Protein AF-A0A6H1ZV85-F1 (afdb_monomer_lite)

Foldseek 3Di:
DQLVQVQQVQQVHHDDPCQVVVQVDQVDDDPNHDHHLDPVSCVVGPVVSLVVVQKDWDWDDDDVLKIKIKIWHWDFDDDVPDTDTDIDIFMAMDSHSSVRNVVSSSVPRDD

Organism: NCBI:txid1070528

Radius of gyration: 15.73 Å; chains: 1; bounding box: 50×22×44 Å

Sequence (111 aa):
MRPEKEFWEWCGWTYHPNWKVCWQSPKKYNSEKPPPMTLDNLFKHAVPKLYESGYYYELIQWNEGQHKAIIKKVTHTDTHDNLGWEVTAFDAVDKDPAQALYKAILEVIPK

Secondary structure (DSSP, 8-state):
--HHHHHHHHTT----TTHHHHTT-GGG--TTSPPP--HHHHHHHTHHHHHHTTEEEEEEEEETTEEEEEEEEEEEEEETTEEEEEEEEEEEEESSHHHHHHHHHHHHS--

pLDDT: mean 81.03, std 13.34, range [51.44, 96.69]

Structure (mmCIF, N/CA/C/O backbone):
data_AF-A0A6H1ZV85-F1
#
_entry.id   AF-A0A6H1ZV85-F1
#
loop_
_atom_site.group_PDB
_atom_site.id
_atom_site.type_symbol
_atom_site.label_atom_id
_atom_site.label_alt_id
_atom_site.label_comp_id
_atom_site.label_asym_id
_atom_site.label_entity_id
_atom_site.label_seq_id
_atom_site.pdbx_PDB_ins_code
_atom_site.Cartn_x
_atom_site.Cartn_y
_atom_site.Cartn_z
_atom_site.occupancy
_atom_site.B_iso_or_equiv
_atom_site.auth_seq_id
_atom_site.auth_comp_id
_atom_site.auth_asym_id
_atom_site.auth_atom_id
_atom_site.pdbx_PDB_model_num
ATOM 1 N N . MET A 1 1 ? -0.342 15.262 -11.586 1.00 52.97 1 MET A N 1
ATOM 2 C CA . MET A 1 1 ? -1.470 14.427 -11.118 1.00 52.97 1 MET A CA 1
ATOM 3 C C . MET A 1 1 ? -1.451 14.413 -9.585 1.00 52.97 1 MET A C 1
ATOM 5 O O . MET A 1 1 ? -0.415 14.698 -9.003 1.00 52.97 1 MET A O 1
ATOM 9 N N . ARG A 1 2 ? -2.579 14.207 -8.884 1.00 64.44 2 ARG A N 1
ATOM 10 C CA . ARG A 1 2 ? -2.541 14.012 -7.416 1.00 64.44 2 ARG A CA 1
ATOM 11 C C . ARG A 1 2 ? -2.397 12.507 -7.166 1.00 64.44 2 ARG A C 1
ATOM 13 O O . ARG A 1 2 ? -3.321 11.812 -7.584 1.00 64.44 2 ARG A O 1
ATOM 20 N N . PRO A 1 3 ? -1.337 12.012 -6.499 1.00 73.44 3 PRO A N 1
ATOM 21 C CA . PRO A 1 3 ? -1.142 10.577 -6.247 1.00 73.44 3 PRO A CA 1
ATOM 22 C C . PRO A 1 3 ? -2.354 9.920 -5.585 1.00 73.44 3 PRO A C 1
ATOM 24 O O . PRO A 1 3 ? -2.685 8.770 -5.848 1.00 73.44 3 PRO A O 1
ATOM 27 N N . GLU A 1 4 ? -3.093 10.688 -4.778 1.00 74.88 4 GLU A N 1
ATOM 28 C CA . GLU A 1 4 ? -4.304 10.190 -4.138 1.00 74.88 4 GLU A CA 1
ATOM 29 C C . GLU A 1 4 ? -5.412 9.870 -5.148 1.00 74.88 4 GLU A C 1
ATOM 31 O O . GLU A 1 4 ? -6.144 8.916 -4.934 1.00 74.88 4 GLU A O 1
ATOM 36 N N . LYS A 1 5 ? -5.549 10.629 -6.247 1.00 78.38 5 LYS A N 1
ATOM 37 C CA . LYS A 1 5 ? -6.566 10.361 -7.280 1.00 78.38 5 LYS A CA 1
ATOM 38 C C . LYS A 1 5 ? -6.322 9.001 -7.933 1.00 78.38 5 LYS A C 1
ATOM 40 O O . LYS A 1 5 ? -7.245 8.202 -8.035 1.00 78.38 5 LYS A O 1
ATOM 45 N N . GLU A 1 6 ? -5.091 8.764 -8.358 1.00 80.69 6 GLU A N 1
ATOM 46 C CA . GLU A 1 6 ? -4.710 7.538 -9.055 1.00 80.69 6 GLU A CA 1
ATOM 47 C C . GLU A 1 6 ? -4.733 6.324 -8.115 1.00 80.69 6 GLU A C 1
ATOM 49 O O . GLU A 1 6 ? -5.164 5.248 -8.517 1.00 80.69 6 GLU A O 1
ATOM 54 N N . PHE A 1 7 ? -4.439 6.515 -6.823 1.00 84.44 7 PHE A N 1
ATOM 55 C CA . PHE A 1 7 ? -4.669 5.490 -5.800 1.00 84.44 7 PHE A CA 1
ATOM 56 C C . PHE A 1 7 ? -6.136 5.028 -5.744 1.00 84.44 7 PHE A C 1
ATOM 58 O O . PHE A 1 7 ? -6.407 3.828 -5.652 1.00 84.44 7 PHE A O 1
ATOM 65 N N . TRP A 1 8 ? -7.100 5.958 -5.807 1.00 79.56 8 TRP A N 1
ATOM 66 C CA . TRP A 1 8 ? -8.526 5.595 -5.829 1.00 79.56 8 TRP A CA 1
ATOM 67 C C . TRP A 1 8 ? -8.889 4.785 -7.057 1.00 79.56 8 TRP A C 1
ATOM 69 O O . TRP A 1 8 ? -9.593 3.781 -6.945 1.00 79.56 8 TRP A O 1
ATOM 79 N N . GLU A 1 9 ? -8.381 5.214 -8.205 1.00 83.25 9 GLU A N 1
ATOM 80 C CA . GLU A 1 9 ? -8.614 4.543 -9.476 1.00 83.25 9 GLU A CA 1
ATOM 81 C C . GLU A 1 9 ? -8.014 3.129 -9.453 1.00 83.25 9 GLU A C 1
ATOM 83 O O . GLU A 1 9 ? -8.690 2.182 -9.857 1.00 83.25 9 GLU A O 1
ATOM 88 N N . TRP A 1 10 ? -6.822 2.944 -8.867 1.00 81.31 10 TRP A N 1
ATOM 89 C CA . TRP A 1 10 ? -6.242 1.618 -8.613 1.00 81.31 10 TRP A CA 1
ATOM 90 C C . TRP A 1 10 ? -7.152 0.747 -7.748 1.00 81.31 10 TRP A C 1
ATOM 92 O O . TRP A 1 10 ? -7.348 -0.430 -8.042 1.00 81.31 10 TRP A O 1
ATOM 102 N N . CYS A 1 11 ? -7.769 1.332 -6.723 1.00 81.12 11 CYS A N 1
ATOM 103 C CA . CYS A 1 11 ? -8.693 0.619 -5.848 1.00 81.12 11 CYS A CA 1
ATOM 104 C C . CYS A 1 11 ? -10.059 0.316 -6.500 1.00 81.12 11 CYS A C 1
ATOM 106 O O . CYS A 1 11 ? -10.893 -0.335 -5.863 1.00 81.12 11 CYS A O 1
ATOM 108 N N . GLY A 1 12 ? -10.307 0.782 -7.732 1.00 78.38 12 GLY A N 1
ATOM 109 C CA . GLY A 1 12 ? -11.568 0.606 -8.458 1.00 78.38 12 GLY A CA 1
ATOM 110 C C . GLY A 1 12 ? -12.636 1.655 -8.136 1.00 78.38 12 GLY A C 1
ATOM 111 O O . GLY A 1 12 ? -13.820 1.399 -8.351 1.00 78.38 12 GLY A O 1
ATOM 112 N N . TRP A 1 13 ? -12.245 2.820 -7.611 1.00 80.12 13 TRP A N 1
ATOM 113 C CA . TRP A 1 13 ? -13.165 3.877 -7.189 1.00 80.12 13 TRP A CA 1
ATOM 114 C C . TRP A 1 13 ? -12.914 5.195 -7.925 1.00 80.12 13 TRP A C 1
ATOM 116 O O . TRP A 1 13 ? -11.780 5.639 -8.089 1.00 80.12 13 TRP A O 1
ATOM 126 N N . THR A 1 14 ? -13.991 5.883 -8.302 1.00 78.50 14 THR A N 1
ATOM 127 C CA . THR A 1 14 ? -13.908 7.226 -8.892 1.00 78.50 14 THR A CA 1
ATOM 128 C C . THR A 1 14 ? -13.580 8.254 -7.816 1.00 78.50 14 THR A C 1
ATOM 130 O O . THR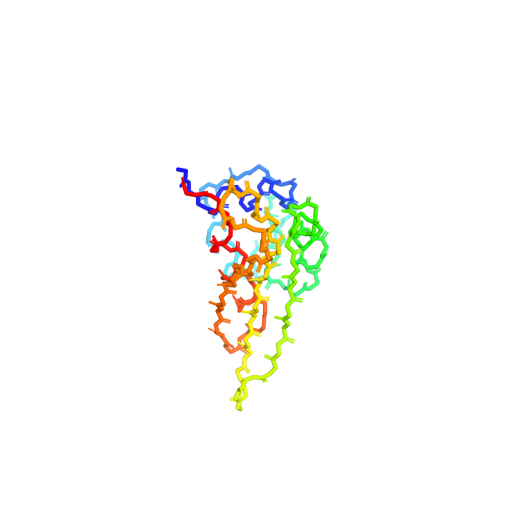 A 1 14 ? -14.427 8.550 -6.982 1.00 78.50 14 THR A O 1
ATOM 133 N N . TYR A 1 15 ? -12.380 8.837 -7.842 1.00 74.12 15 TYR A N 1
ATOM 134 C CA . TYR A 1 15 ? -11.965 9.841 -6.858 1.00 74.12 15 TYR A CA 1
ATOM 135 C C . TYR A 1 15 ? -12.988 10.970 -6.666 1.00 74.12 15 TYR A C 1
ATOM 137 O O . TYR A 1 15 ? -13.380 11.646 -7.619 1.00 74.12 15 TYR A O 1
ATOM 145 N N . HIS A 1 16 ? -13.312 11.256 -5.403 1.00 72.12 16 HIS A N 1
ATOM 146 C CA . HIS A 1 16 ? -14.061 12.443 -5.013 1.00 72.12 16 HIS A CA 1
ATOM 147 C C . HIS A 1 16 ? -13.238 13.316 -4.041 1.00 72.12 16 HIS A C 1
ATOM 149 O O . HIS A 1 16 ? -12.720 12.799 -3.048 1.00 72.12 16 HIS A O 1
ATOM 155 N N . PRO A 1 17 ? -13.152 14.650 -4.230 1.00 69.38 17 PRO A N 1
ATOM 156 C CA . PRO A 1 17 ? -12.334 15.536 -3.388 1.00 69.38 17 PRO A CA 1
ATOM 157 C C . PRO A 1 17 ? -12.622 15.446 -1.880 1.00 69.38 17 PRO A C 1
ATOM 159 O O . PRO A 1 17 ? -11.717 15.563 -1.057 1.00 69.38 17 PRO A O 1
ATOM 162 N N . ASN A 1 18 ? -13.879 15.177 -1.514 1.00 67.06 18 ASN A N 1
ATOM 163 C CA . ASN A 1 18 ? -14.319 15.063 -0.116 1.00 67.06 18 ASN A CA 1
ATOM 164 C C . ASN A 1 18 ? -13.940 13.727 0.556 1.00 67.06 18 ASN A C 1
ATOM 166 O O . ASN A 1 18 ? -14.117 13.570 1.767 1.00 67.06 18 ASN A O 1
ATOM 170 N N . TRP A 1 19 ? -13.417 12.749 -0.190 1.00 68.19 19 TRP A N 1
ATOM 171 C CA . TRP A 1 19 ? -13.073 11.431 0.353 1.00 68.19 19 TRP A CA 1
ATOM 172 C C . TRP A 1 19 ? -11.821 11.428 1.219 1.00 68.19 19 TRP A C 1
ATOM 174 O O . TRP A 1 19 ? -11.731 10.618 2.141 1.00 68.19 19 TRP A O 1
ATOM 184 N N . LYS A 1 20 ? -10.925 12.402 1.024 1.00 62.06 20 LYS A N 1
ATOM 185 C CA . LYS A 1 20 ? -9.741 12.605 1.872 1.00 62.06 20 LYS A CA 1
ATOM 186 C C . LYS A 1 20 ? -10.103 12.693 3.367 1.00 62.06 20 LYS A C 1
ATOM 188 O O . LYS A 1 20 ? -9.335 12.255 4.214 1.00 62.06 20 LYS A O 1
ATOM 193 N N . VAL A 1 21 ? -11.307 13.189 3.678 1.00 53.22 21 VAL A N 1
ATOM 194 C CA . VAL A 1 21 ? -11.840 13.340 5.044 1.00 53.22 21 VAL A CA 1
ATOM 195 C C . VAL A 1 21 ? -12.503 12.057 5.569 1.00 53.22 21 VAL A C 1
ATOM 197 O O . VAL A 1 21 ? -12.474 11.789 6.768 1.00 53.22 21 VAL A O 1
ATOM 200 N N . CYS A 1 22 ? -13.106 11.247 4.694 1.00 54.94 22 CYS A N 1
ATOM 201 C CA . CYS A 1 22 ? -13.784 10.005 5.091 1.00 54.94 22 CYS A CA 1
ATOM 202 C C . CYS A 1 22 ? -12.783 8.876 5.375 1.00 54.94 22 CYS A C 1
ATOM 204 O O . CYS A 1 22 ? -13.006 8.060 6.264 1.00 54.94 22 CYS A O 1
ATOM 206 N N . TRP A 1 23 ? -11.647 8.894 4.679 1.00 59.50 23 TRP A N 1
ATOM 207 C CA . TRP A 1 23 ? -10.579 7.900 4.781 1.00 59.50 23 TRP A CA 1
ATOM 208 C C . TRP A 1 23 ? -9.846 7.898 6.135 1.00 59.50 23 TRP A C 1
ATOM 210 O O . TRP A 1 23 ? -9.323 6.875 6.565 1.00 59.50 23 TRP A O 1
ATOM 220 N N . GLN A 1 24 ? -9.843 9.034 6.841 1.00 55.31 24 GLN A N 1
ATOM 221 C CA . GLN A 1 24 ? -9.221 9.192 8.163 1.00 55.31 24 GLN A CA 1
ATOM 222 C C . GLN A 1 24 ? -10.177 8.883 9.329 1.00 55.31 24 GLN A C 1
ATOM 224 O O . GLN A 1 24 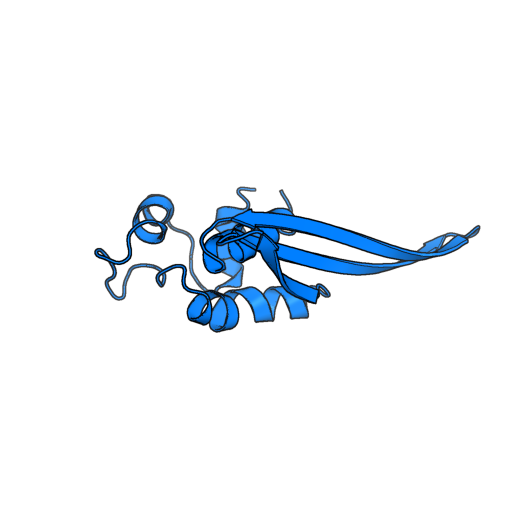? -9.770 8.936 10.489 1.00 55.31 24 GLN A O 1
ATOM 229 N N . SER A 1 25 ? -11.459 8.597 9.060 1.00 54.44 25 SER A N 1
ATOM 230 C CA . SER A 1 25 ? -12.463 8.401 10.109 1.00 54.44 25 SER A CA 1
ATOM 231 C C . SER A 1 25 ? -13.405 7.230 9.796 1.00 54.44 25 SER A C 1
ATOM 233 O O . SER A 1 25 ? -14.402 7.407 9.090 1.00 54.44 25 SER A O 1
ATOM 235 N N . PRO A 1 26 ? -13.167 6.045 10.395 1.00 53.34 26 PRO A N 1
ATOM 236 C CA . PRO A 1 26 ? -13.992 4.849 10.189 1.00 53.34 26 PRO A CA 1
ATOM 237 C C . PRO A 1 26 ? -15.475 5.045 10.541 1.00 53.34 26 PRO A C 1
ATOM 239 O O . PRO A 1 26 ? -16.345 4.357 10.017 1.00 53.34 26 PRO A O 1
ATOM 242 N N . LYS A 1 27 ? -15.790 6.016 11.409 1.00 56.38 27 LYS A N 1
ATOM 243 C CA . LYS A 1 27 ? -17.145 6.269 11.927 1.00 56.38 27 LYS A CA 1
ATOM 244 C C . LYS A 1 27 ? -18.116 6.889 10.910 1.00 56.38 27 LYS A C 1
ATOM 246 O O . LYS A 1 27 ? -19.265 7.128 11.262 1.00 56.38 27 LYS A O 1
ATOM 251 N N . LYS A 1 28 ? -17.681 7.197 9.681 1.00 52.84 28 LYS A N 1
ATOM 252 C CA . LYS A 1 28 ? -18.498 7.910 8.676 1.00 52.84 28 LYS A CA 1
ATOM 253 C C . LYS A 1 28 ? -18.763 7.120 7.389 1.00 52.84 28 LYS A C 1
ATOM 255 O O . LYS A 1 28 ? -19.195 7.739 6.415 1.00 52.84 28 LYS A O 1
ATOM 260 N N . TYR A 1 29 ? -18.519 5.810 7.362 1.00 51.44 29 TYR A N 1
ATOM 261 C CA . TYR A 1 29 ? -18.745 4.977 6.176 1.00 51.44 29 TYR A CA 1
ATOM 262 C C . TYR A 1 29 ? -20.247 4.810 5.856 1.00 51.44 29 TYR A C 1
ATOM 264 O O . TYR A 1 29 ? -21.034 4.426 6.717 1.00 51.44 29 TYR A O 1
ATOM 272 N N . ASN A 1 30 ? -20.629 5.099 4.611 1.00 58.81 30 ASN A N 1
ATOM 273 C CA . ASN A 1 30 ? -21.861 4.658 3.947 1.00 58.81 30 ASN A CA 1
ATOM 274 C C . ASN A 1 30 ? -21.459 4.101 2.565 1.00 58.81 30 ASN A C 1
ATOM 276 O O . ASN A 1 30 ? -20.347 4.361 2.115 1.00 58.81 30 ASN A O 1
ATOM 280 N N . SER A 1 31 ? -22.319 3.336 1.887 1.00 58.44 31 SER A N 1
ATOM 281 C CA . SER A 1 31 ? -21.995 2.648 0.617 1.00 58.44 31 SER A CA 1
ATOM 282 C C . SER A 1 31 ? -21.574 3.564 -0.546 1.00 58.44 31 SER A C 1
ATOM 284 O O . SER A 1 31 ? -21.109 3.075 -1.567 1.00 58.44 31 SER A O 1
ATOM 286 N N . GLU A 1 32 ? -21.730 4.881 -0.398 1.00 63.41 32 GLU A N 1
ATOM 287 C CA . GLU A 1 32 ? -21.320 5.918 -1.360 1.00 63.41 32 GLU A CA 1
ATOM 288 C C . GLU A 1 32 ? -19.912 6.481 -1.079 1.00 63.41 32 GLU A C 1
ATOM 290 O O . GLU A 1 32 ? -19.414 7.347 -1.804 1.00 63.41 32 GLU A O 1
ATOM 295 N N . LYS A 1 33 ? -19.272 6.027 0.002 1.00 66.50 33 LYS A N 1
ATOM 296 C CA . LYS A 1 33 ? -17.924 6.423 0.413 1.00 66.50 33 LYS A CA 1
ATOM 297 C C . LYS A 1 33 ? -16.950 5.274 0.197 1.00 66.50 33 LYS A C 1
ATOM 299 O O . LYS A 1 33 ? -17.342 4.111 0.255 1.00 66.50 33 LYS A O 1
ATOM 304 N N . PRO A 1 34 ? -15.668 5.591 -0.011 1.00 67.00 34 PRO A N 1
ATOM 305 C CA . PRO A 1 34 ? -14.666 4.571 -0.217 1.00 67.00 34 PRO A CA 1
ATOM 306 C C . PRO A 1 34 ? -14.413 3.842 1.121 1.00 67.00 34 PRO A C 1
ATOM 308 O O . PRO A 1 34 ? -14.680 4.402 2.197 1.00 67.00 34 PRO A O 1
ATOM 311 N N . PRO A 1 35 ? -13.972 2.574 1.072 1.00 71.88 35 PRO A N 1
ATOM 312 C CA . PRO A 1 35 ? -13.834 1.733 2.257 1.00 71.88 35 PRO A CA 1
ATOM 313 C C . PRO A 1 35 ? -12.831 2.324 3.263 1.00 71.88 35 PRO A C 1
ATOM 315 O O . PRO A 1 35 ? -11.951 3.085 2.880 1.00 71.88 35 PRO A O 1
ATOM 318 N N . PRO A 1 36 ? -12.926 2.006 4.564 1.00 76.75 36 PRO A N 1
ATOM 319 C CA . PRO A 1 36 ? -11.954 2.493 5.539 1.00 76.75 36 PRO A CA 1
ATOM 320 C C . PRO A 1 36 ? -10.541 1.979 5.224 1.00 76.75 36 PRO A C 1
ATOM 322 O O . PRO A 1 36 ? -10.380 0.877 4.697 1.00 76.75 36 PRO A O 1
ATOM 325 N N . MET A 1 37 ? -9.512 2.740 5.607 1.00 81.25 37 MET A N 1
ATOM 326 C CA . MET A 1 37 ? -8.112 2.347 5.415 1.00 81.25 37 MET A CA 1
ATOM 327 C C . MET A 1 37 ? -7.666 1.295 6.429 1.00 81.25 37 MET A C 1
ATOM 329 O O . MET A 1 37 ? -6.952 1.582 7.385 1.00 81.25 37 MET A O 1
ATOM 333 N N . THR A 1 38 ? -8.120 0.070 6.224 1.00 87.25 38 THR A N 1
ATOM 334 C CA . THR A 1 38 ? -7.654 -1.107 6.951 1.00 87.25 38 THR A CA 1
ATOM 335 C C . THR A 1 38 ? -6.688 -1.897 6.079 1.00 87.25 38 THR A C 1
ATOM 337 O O . THR A 1 38 ? -6.716 -1.787 4.850 1.00 87.25 38 THR A O 1
ATOM 340 N N . LEU A 1 39 ? -5.857 -2.733 6.705 1.00 90.25 39 LEU A N 1
ATOM 341 C CA . LEU A 1 39 ? -5.001 -3.666 5.972 1.00 90.25 39 LEU A CA 1
ATOM 342 C C . LEU A 1 39 ? -5.815 -4.556 5.028 1.00 90.25 39 LEU A C 1
ATOM 344 O O . LEU A 1 39 ? -5.456 -4.669 3.863 1.00 90.25 39 LEU A O 1
ATOM 348 N N . ASP A 1 40 ? -6.948 -5.095 5.484 1.00 90.62 40 ASP A N 1
ATOM 349 C CA . ASP A 1 40 ? -7.819 -5.942 4.658 1.00 90.62 40 ASP A CA 1
ATOM 350 C C . ASP A 1 40 ? -8.264 -5.239 3.373 1.00 90.62 40 ASP A C 1
ATOM 352 O O . ASP A 1 40 ? -8.218 -5.820 2.289 1.00 90.62 40 ASP A O 1
ATOM 356 N N . ASN A 1 41 ? -8.655 -3.965 3.466 1.00 87.06 41 ASN A N 1
ATOM 357 C CA . ASN A 1 41 ? -9.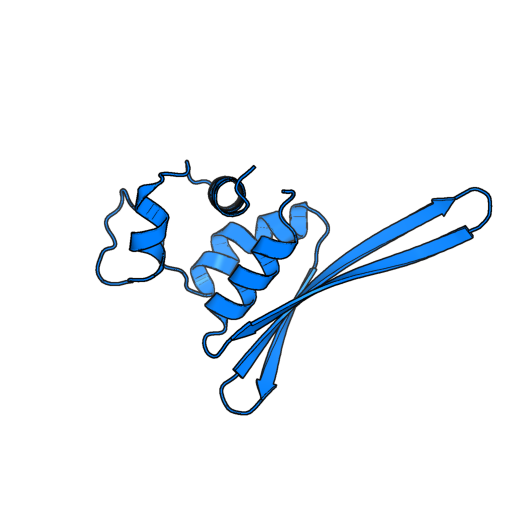080 -3.206 2.294 1.00 87.06 41 ASN A CA 1
ATOM 358 C C . ASN A 1 41 ? -7.898 -2.866 1.379 1.00 87.06 41 ASN A C 1
ATOM 360 O O . ASN A 1 41 ? -8.048 -2.920 0.159 1.00 87.06 41 ASN A O 1
ATOM 364 N N . LEU A 1 42 ? -6.715 -2.578 1.931 1.00 90.88 42 LEU A N 1
ATOM 365 C CA . LEU A 1 42 ? -5.503 -2.382 1.130 1.00 90.88 42 LEU A CA 1
ATOM 366 C C . LEU A 1 42 ? -5.100 -3.668 0.397 1.00 90.88 42 LEU A C 1
ATOM 368 O O . LEU A 1 42 ? -4.819 -3.615 -0.801 1.00 90.88 42 LEU A O 1
ATOM 372 N N . PHE A 1 43 ? -5.138 -4.819 1.070 1.00 92.25 43 PHE A N 1
ATOM 373 C CA . PHE A 1 43 ? -4.857 -6.122 0.464 1.00 92.25 43 PHE A CA 1
ATOM 374 C C . PHE A 1 43 ? -5.883 -6.510 -0.595 1.00 92.25 43 PHE A C 1
ATOM 376 O O . PHE A 1 43 ? -5.529 -7.121 -1.599 1.00 92.25 43 PHE A O 1
ATOM 383 N N . LYS A 1 44 ? -7.143 -6.124 -0.403 1.00 90.25 44 LYS A N 1
ATOM 384 C CA . LYS A 1 44 ? -8.213 -6.410 -1.356 1.00 90.25 44 LYS A CA 1
ATOM 385 C C . LYS A 1 44 ? -8.171 -5.519 -2.598 1.00 90.25 44 LYS A C 1
ATOM 387 O O . LYS A 1 44 ? -8.516 -5.992 -3.677 1.00 90.25 44 LYS A O 1
ATOM 392 N N . HIS A 1 45 ? -7.799 -4.247 -2.452 1.00 88.50 45 HIS A N 1
ATOM 393 C CA . HIS A 1 45 ? -8.008 -3.245 -3.503 1.00 88.50 45 HIS A CA 1
ATOM 394 C C . HIS A 1 45 ? -6.722 -2.635 -4.073 1.00 88.50 45 HIS A C 1
ATOM 396 O O . HIS A 1 45 ? -6.650 -2.422 -5.277 1.00 88.50 45 HIS A O 1
ATOM 402 N N . ALA A 1 46 ? -5.710 -2.359 -3.248 1.00 90.00 46 ALA A N 1
ATOM 403 C CA . ALA A 1 46 ? -4.514 -1.629 -3.682 1.00 90.00 46 ALA A CA 1
ATOM 404 C C . ALA A 1 46 ? -3.340 -2.560 -4.020 1.00 90.00 46 ALA A C 1
ATOM 406 O O . ALA A 1 46 ? -2.677 -2.396 -5.044 1.00 90.00 46 ALA A O 1
ATOM 407 N N . VAL A 1 47 ? -3.092 -3.566 -3.180 1.00 92.06 47 VAL A N 1
ATOM 408 C CA . VAL A 1 47 ? -1.967 -4.501 -3.342 1.00 92.06 47 VAL A CA 1
ATOM 409 C C . VAL A 1 47 ? -2.019 -5.310 -4.647 1.00 92.06 47 VAL A C 1
ATOM 411 O O . VAL A 1 47 ? -0.966 -5.463 -5.263 1.00 92.06 47 VAL A O 1
ATOM 414 N N . PRO A 1 48 ? -3.184 -5.767 -5.151 1.00 93.44 48 PRO A N 1
ATOM 415 C CA . PRO A 1 48 ? -3.241 -6.420 -6.457 1.00 93.44 48 PRO A CA 1
ATOM 416 C C . PRO A 1 48 ? -2.712 -5.524 -7.586 1.00 93.44 48 PRO A C 1
ATOM 418 O O . PRO A 1 48 ? -1.906 -5.978 -8.394 1.00 93.44 48 PRO A O 1
ATOM 421 N N . LYS A 1 49 ? -3.062 -4.228 -7.591 1.00 90.88 49 LYS A N 1
ATOM 422 C CA . LYS A 1 49 ? -2.544 -3.261 -8.577 1.00 90.88 49 LYS A CA 1
ATOM 423 C C . LYS A 1 49 ? -1.054 -2.998 -8.447 1.00 90.88 49 LYS A C 1
ATOM 425 O O . LYS A 1 49 ? -0.375 -2.812 -9.457 1.00 90.88 49 LYS A O 1
ATOM 430 N N . LEU A 1 50 ? -0.541 -3.024 -7.222 1.00 91.56 50 LEU A N 1
ATOM 431 C CA . LEU A 1 50 ? 0.886 -2.915 -6.956 1.00 91.56 50 LEU A CA 1
ATOM 432 C C . LEU A 1 50 ? 1.659 -4.079 -7.606 1.00 91.56 50 LEU A C 1
ATOM 434 O O . LEU A 1 50 ? 2.621 -3.836 -8.336 1.00 91.56 50 LEU A O 1
ATOM 438 N N . TYR A 1 51 ? 1.177 -5.315 -7.438 1.00 91.50 51 TYR A N 1
ATOM 439 C CA . TYR A 1 51 ? 1.751 -6.497 -8.093 1.00 91.50 51 TYR A CA 1
ATOM 440 C C . TYR A 1 51 ? 1.600 -6.477 -9.616 1.00 91.50 51 TYR A C 1
ATOM 442 O O . TYR A 1 51 ? 2.570 -6.747 -10.322 1.00 91.50 51 TYR A O 1
ATOM 450 N N . GLU A 1 52 ? 0.425 -6.110 -10.138 1.00 91.25 52 GLU A N 1
ATOM 451 C CA . GLU A 1 52 ? 0.206 -5.942 -11.586 1.00 91.25 52 GLU A CA 1
ATOM 452 C C . GLU A 1 52 ? 1.178 -4.922 -12.202 1.00 91.25 52 GLU A C 1
ATOM 454 O O . GLU A 1 52 ? 1.605 -5.076 -13.344 1.00 91.25 52 GLU A O 1
ATOM 459 N N . SER A 1 53 ? 1.578 -3.910 -11.428 1.00 88.56 53 SER A N 1
ATOM 460 C CA . SER A 1 53 ? 2.534 -2.873 -11.839 1.00 88.56 53 SER A CA 1
ATOM 461 C C . SER A 1 53 ? 4.009 -3.296 -11.684 1.00 88.56 53 SER A C 1
ATOM 463 O O . SER A 1 53 ? 4.920 -2.488 -11.913 1.00 88.56 53 SER A O 1
ATOM 465 N N . GLY A 1 54 ? 4.258 -4.555 -11.305 1.00 90.31 54 GLY A N 1
ATOM 466 C CA . GLY A 1 54 ? 5.587 -5.156 -11.167 1.00 90.31 54 GLY A CA 1
ATOM 467 C C . GLY A 1 54 ? 6.300 -4.835 -9.853 1.00 90.31 54 GLY A C 1
ATOM 468 O O . GLY A 1 54 ? 7.515 -5.016 -9.761 1.00 90.31 54 GLY A O 1
ATOM 469 N N . TYR A 1 55 ? 5.576 -4.333 -8.854 1.00 92.56 55 TYR A N 1
ATOM 470 C CA . TYR A 1 55 ? 6.125 -4.057 -7.533 1.00 92.56 55 TYR A CA 1
ATOM 471 C C . TYR A 1 55 ? 5.830 -5.205 -6.564 1.00 92.56 55 TYR A C 1
ATOM 473 O O . TYR A 1 55 ? 4.855 -5.939 -6.700 1.00 92.56 55 TYR A O 1
ATOM 481 N N . TYR A 1 56 ? 6.655 -5.311 -5.532 1.00 92.81 56 TYR A N 1
ATOM 482 C CA . TYR A 1 56 ? 6.500 -6.225 -4.406 1.00 92.81 56 TYR A CA 1
ATOM 483 C C . TYR A 1 56 ? 6.479 -5.411 -3.121 1.00 92.81 56 TYR A C 1
ATOM 485 O O . TYR A 1 56 ? 7.079 -4.340 -3.077 1.00 92.81 56 TYR A O 1
ATOM 493 N N . TYR A 1 57 ? 5.829 -5.907 -2.071 1.00 93.94 57 TYR A N 1
ATOM 494 C CA . TYR A 1 57 ? 5.830 -5.235 -0.776 1.00 93.94 57 TYR A CA 1
ATOM 495 C C . TYR A 1 57 ? 6.293 -6.157 0.353 1.00 93.94 57 TYR A C 1
ATOM 497 O O . TYR A 1 57 ? 6.105 -7.372 0.309 1.00 93.94 57 TYR A O 1
ATOM 505 N N . GLU A 1 58 ? 6.859 -5.545 1.386 1.00 95.12 58 GLU A N 1
ATOM 506 C CA . GLU A 1 58 ? 7.161 -6.140 2.682 1.00 95.12 58 GLU A CA 1
ATOM 507 C C . GLU A 1 58 ? 6.574 -5.235 3.766 1.00 95.12 58 GLU A C 1
ATOM 509 O O . GLU A 1 58 ? 6.738 -4.016 3.724 1.00 95.12 58 GLU A O 1
ATOM 514 N N . LEU A 1 59 ? 5.885 -5.825 4.741 1.00 95.19 59 LEU A N 1
ATOM 515 C CA . LEU A 1 59 ? 5.373 -5.121 5.911 1.00 95.19 59 LEU A CA 1
ATOM 516 C C . LEU A 1 59 ? 5.986 -5.764 7.152 1.00 95.19 59 LEU A C 1
ATOM 518 O O . LEU A 1 59 ? 5.705 -6.923 7.451 1.00 95.19 59 LEU A O 1
ATOM 522 N N . ILE A 1 60 ? 6.840 -5.020 7.849 1.00 94.19 60 ILE A N 1
ATOM 523 C CA . ILE A 1 60 ? 7.626 -5.522 8.979 1.00 94.19 60 ILE A CA 1
ATOM 524 C C . ILE A 1 60 ? 7.397 -4.672 10.224 1.00 94.19 60 ILE A C 1
ATOM 526 O O . ILE A 1 60 ? 7.188 -3.459 10.145 1.0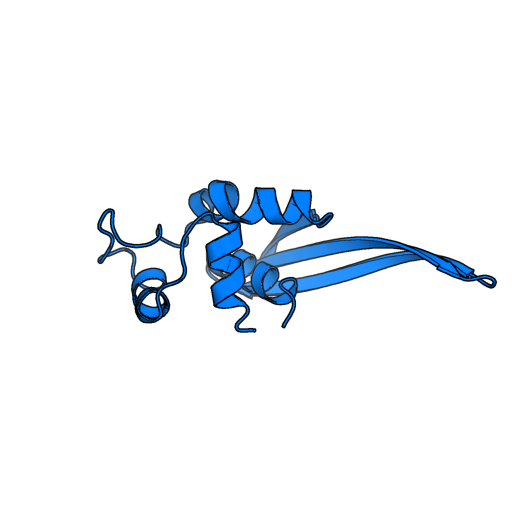0 94.19 60 ILE A O 1
ATOM 530 N N . GLN A 1 61 ? 7.469 -5.302 11.393 1.00 92.56 61 GLN A N 1
ATOM 531 C CA . GLN A 1 61 ? 7.610 -4.567 12.644 1.00 92.56 61 GLN A CA 1
ATOM 532 C C . GLN A 1 61 ? 9.028 -3.987 12.696 1.00 92.56 61 GLN A C 1
ATOM 534 O O . GLN A 1 61 ? 9.998 -4.719 12.515 1.00 92.56 61 GLN A O 1
ATOM 539 N N . TRP A 1 62 ? 9.147 -2.675 12.893 1.00 84.94 62 TRP A N 1
ATOM 540 C CA . TRP A 1 62 ? 10.442 -1.983 12.849 1.00 84.94 62 TRP A CA 1
ATOM 541 C C . TRP A 1 62 ? 10.950 -1.631 14.249 1.00 84.94 62 TRP A C 1
ATOM 543 O O . TRP A 1 62 ? 12.095 -1.917 14.569 1.00 84.94 62 TRP A O 1
ATOM 553 N N . ASN A 1 63 ? 10.079 -1.069 15.097 1.00 90.75 63 ASN A N 1
ATOM 554 C CA . ASN A 1 63 ? 10.349 -0.723 16.499 1.00 90.75 63 ASN A CA 1
ATOM 555 C C . ASN A 1 63 ? 9.150 -1.120 17.380 1.00 90.75 63 ASN A C 1
ATOM 557 O O . ASN A 1 63 ? 8.113 -1.555 16.870 1.00 90.75 63 ASN A O 1
ATOM 561 N N . GLU A 1 64 ? 9.248 -0.921 18.700 1.00 87.12 64 GLU A N 1
ATOM 562 C CA . GLU A 1 64 ? 8.111 -1.089 19.616 1.00 87.12 64 GLU A CA 1
ATOM 563 C C . GLU A 1 64 ? 6.894 -0.271 19.153 1.00 87.12 64 GLU A C 1
ATOM 565 O O . GLU A 1 64 ? 6.886 0.960 19.157 1.00 87.12 64 GLU A O 1
ATOM 570 N N . GLY A 1 65 ? 5.856 -0.985 18.709 1.00 88.00 65 GLY A N 1
ATOM 571 C CA . GLY A 1 65 ? 4.604 -0.402 18.233 1.00 88.00 65 GLY A CA 1
ATOM 572 C C . GLY A 1 65 ? 4.682 0.347 16.897 1.00 88.00 65 GLY A C 1
ATOM 573 O O . GLY A 1 65 ? 3.730 1.055 16.572 1.00 88.00 65 GLY A O 1
ATOM 574 N N . GLN A 1 66 ? 5.774 0.229 16.129 1.00 94.81 66 GLN A N 1
ATOM 575 C CA . GLN A 1 66 ? 5.890 0.820 14.790 1.00 94.81 66 GLN A CA 1
ATOM 576 C C . GLN A 1 66 ? 6.052 -0.240 13.705 1.00 94.81 66 GLN A C 1
ATOM 578 O O . GLN A 1 66 ? 6.744 -1.248 13.871 1.00 94.81 66 GLN A O 1
ATOM 583 N N . HIS A 1 67 ? 5.474 0.064 12.553 1.00 95.94 67 HIS A N 1
ATOM 584 C CA . HIS A 1 67 ? 5.456 -0.770 11.368 1.00 95.94 67 HIS A CA 1
ATOM 585 C C . HIS A 1 67 ? 6.123 -0.020 10.221 1.00 95.94 67 HIS A C 1
ATOM 587 O O . HIS A 1 67 ? 5.881 1.174 10.028 1.00 95.94 67 HIS A O 1
ATOM 593 N N . LYS A 1 68 ? 6.951 -0.726 9.453 1.00 96.44 68 LYS A N 1
ATOM 594 C CA . LYS A 1 68 ? 7.542 -0.229 8.215 1.00 96.44 68 LYS A CA 1
ATOM 595 C C . LYS A 1 68 ? 6.986 -1.015 7.040 1.00 96.44 68 LYS A C 1
ATOM 597 O O . LYS A 1 68 ? 7.048 -2.243 7.036 1.00 96.44 68 LYS A O 1
ATOM 602 N N . ALA A 1 69 ? 6.481 -0.300 6.045 1.00 96.69 69 ALA A N 1
ATOM 603 C CA . ALA A 1 69 ? 6.168 -0.863 4.743 1.00 96.69 69 ALA A CA 1
ATOM 604 C C . ALA A 1 69 ? 7.277 -0.502 3.757 1.00 96.69 69 ALA A C 1
ATOM 606 O O . ALA A 1 69 ? 7.715 0.647 3.718 1.00 96.69 69 ALA A O 1
ATOM 607 N N . ILE A 1 70 ? 7.719 -1.479 2.974 1.00 95.75 70 ILE A N 1
ATOM 608 C CA . ILE A 1 70 ? 8.735 -1.330 1.934 1.00 95.75 70 ILE A CA 1
ATOM 609 C C . ILE A 1 70 ? 8.127 -1.839 0.636 1.00 95.75 70 ILE A C 1
ATOM 611 O O . ILE A 1 70 ? 7.639 -2.963 0.600 1.00 95.75 70 ILE A O 1
ATOM 615 N N . ILE A 1 71 ? 8.173 -1.046 -0.427 1.00 95.69 71 ILE A N 1
ATOM 616 C CA . ILE A 1 71 ? 7.760 -1.438 -1.772 1.00 95.69 71 ILE A CA 1
ATOM 617 C C . ILE A 1 71 ? 8.980 -1.444 -2.674 1.00 95.69 71 ILE A C 1
ATOM 619 O O . ILE A 1 71 ? 9.714 -0.463 -2.731 1.00 95.69 71 ILE A O 1
ATOM 623 N N . LYS A 1 72 ? 9.196 -2.550 -3.379 1.00 93.81 72 LYS A N 1
ATOM 624 C CA . LYS A 1 72 ? 10.363 -2.788 -4.226 1.00 93.81 72 LYS A CA 1
ATOM 625 C C . LYS A 1 72 ? 9.924 -3.028 -5.665 1.00 93.81 72 LYS A C 1
ATOM 627 O O . LYS A 1 72 ? 8.949 -3.739 -5.894 1.00 93.81 72 LYS A O 1
ATOM 632 N N . LYS A 1 73 ? 10.670 -2.498 -6.629 1.00 91.88 73 LYS A N 1
ATOM 633 C CA . LYS A 1 73 ? 10.573 -2.863 -8.046 1.00 91.88 73 LYS A CA 1
ATOM 634 C C . LYS A 1 73 ? 11.929 -3.337 -8.521 1.00 91.88 73 LYS A C 1
ATOM 636 O O . LYS A 1 73 ? 12.926 -2.671 -8.263 1.00 91.88 73 LYS A O 1
ATOM 641 N N . VAL A 1 74 ? 11.947 -4.471 -9.208 1.00 84.56 74 VAL A N 1
ATOM 642 C CA . VAL A 1 74 ? 13.146 -4.970 -9.875 1.00 84.56 74 VAL A CA 1
ATOM 643 C C . VAL A 1 74 ? 13.040 -4.599 -11.348 1.00 84.56 74 VAL A C 1
ATOM 645 O O . VAL A 1 74 ? 12.107 -5.025 -12.030 1.00 84.56 74 VAL A O 1
ATOM 648 N N . THR A 1 75 ? 13.973 -3.791 -11.832 1.00 83.50 75 THR A N 1
ATOM 649 C CA . THR A 1 75 ? 14.061 -3.368 -13.231 1.00 83.50 75 THR A CA 1
ATOM 650 C C . THR A 1 75 ? 15.328 -3.925 -13.852 1.00 83.50 75 THR A C 1
ATOM 652 O O . THR A 1 75 ? 16.424 -3.738 -13.331 1.00 83.50 75 THR A O 1
ATOM 655 N N . HIS A 1 76 ? 15.170 -4.625 -14.974 1.00 76.75 76 HIS A N 1
ATOM 656 C CA . HIS A 1 76 ? 16.301 -5.034 -15.794 1.00 76.75 76 HIS A CA 1
ATOM 657 C C . HIS A 1 76 ? 16.797 -3.813 -16.566 1.00 76.75 76 HIS A C 1
ATOM 659 O O . HIS A 1 76 ? 16.044 -3.235 -17.356 1.00 76.75 76 HIS A O 1
ATOM 665 N N . THR A 1 77 ? 18.038 -3.413 -16.329 1.00 72.50 77 THR A N 1
ATOM 666 C CA . THR A 1 77 ? 18.692 -2.369 -17.109 1.00 72.50 77 THR A CA 1
ATOM 667 C C . THR A 1 77 ? 19.547 -3.041 -18.173 1.00 72.50 77 THR A C 1
ATOM 669 O O . THR A 1 77 ? 20.479 -3.785 -17.878 1.00 72.50 77 THR A O 1
ATOM 672 N N . ASP A 1 78 ? 19.165 -2.813 -19.428 1.00 68.25 78 ASP A N 1
ATOM 673 C CA . ASP A 1 78 ? 19.953 -3.163 -20.605 1.00 68.25 78 ASP A CA 1
ATOM 674 C C . ASP A 1 78 ? 20.363 -1.853 -21.271 1.00 68.25 78 ASP A C 1
ATOM 676 O O . ASP A 1 78 ? 19.618 -1.240 -22.040 1.00 68.25 78 ASP A O 1
ATOM 680 N N . THR A 1 79 ? 21.523 -1.358 -20.863 1.00 65.06 79 THR A N 1
ATOM 681 C CA . THR A 1 79 ? 22.212 -0.296 -21.593 1.00 65.06 79 THR A CA 1
ATOM 682 C C . THR A 1 79 ? 23.427 -0.920 -22.259 1.00 65.06 79 THR A C 1
ATOM 684 O O . THR A 1 79 ? 23.997 -1.855 -21.706 1.00 65.06 79 THR A O 1
ATOM 687 N N . HIS A 1 80 ? 23.830 -0.404 -23.427 1.00 63.44 80 HIS A N 1
ATOM 688 C CA . HIS A 1 80 ? 24.915 -0.957 -24.260 1.00 63.44 80 HIS A CA 1
ATOM 689 C C . HIS A 1 80 ? 26.224 -1.260 -23.490 1.00 63.44 80 HIS A C 1
ATOM 691 O O . HIS A 1 80 ? 27.015 -2.070 -23.961 1.0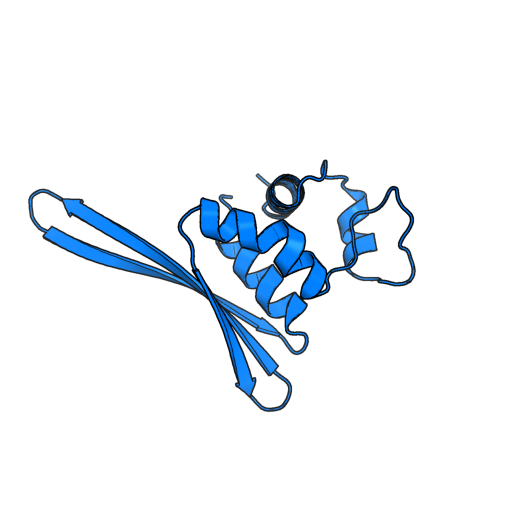0 63.44 80 HIS A O 1
ATOM 697 N N . ASP A 1 81 ? 26.414 -0.663 -22.304 1.00 65.88 81 ASP A N 1
ATOM 698 C CA . ASP A 1 81 ? 27.593 -0.800 -21.443 1.00 65.88 81 ASP A CA 1
ATOM 699 C C . ASP A 1 81 ? 27.322 -1.420 -20.052 1.00 65.88 81 ASP A C 1
ATOM 701 O O . ASP A 1 81 ? 28.263 -1.602 -19.281 1.00 65.88 81 ASP A O 1
ATOM 705 N N . ASN A 1 82 ? 26.074 -1.746 -19.688 1.00 57.16 82 ASN A N 1
ATOM 706 C CA . ASN A 1 82 ? 25.738 -2.355 -18.394 1.00 57.16 82 ASN A CA 1
ATOM 707 C C . ASN A 1 82 ? 24.463 -3.207 -18.480 1.00 57.16 82 ASN A C 1
ATOM 709 O O . ASN A 1 82 ? 23.364 -2.677 -18.661 1.00 57.16 82 ASN A O 1
ATOM 713 N N . LEU A 1 83 ? 24.639 -4.516 -18.267 1.00 68.50 83 LEU A N 1
ATOM 714 C CA . LEU A 1 83 ? 23.579 -5.461 -17.917 1.00 68.50 83 LEU A CA 1
ATOM 715 C C . LEU A 1 83 ? 23.499 -5.547 -16.393 1.00 68.50 83 LEU A C 1
ATOM 717 O O . LEU A 1 83 ? 24.455 -5.974 -15.739 1.00 68.50 83 LEU A O 1
ATOM 721 N N . GLY A 1 84 ? 22.370 -5.137 -15.821 1.00 71.75 84 GLY A N 1
ATOM 722 C CA . GLY A 1 84 ? 22.194 -5.106 -14.374 1.00 71.75 84 GLY A CA 1
ATOM 723 C C . GLY A 1 84 ? 20.746 -5.275 -13.936 1.00 71.75 84 GLY A C 1
ATOM 724 O O . GLY A 1 84 ? 19.798 -5.052 -14.686 1.00 71.75 84 GLY A O 1
ATOM 725 N N . TRP A 1 85 ? 20.582 -5.675 -12.680 1.00 78.31 85 TRP A N 1
ATOM 726 C CA . TRP A 1 85 ? 19.299 -5.627 -11.992 1.00 78.31 85 TRP A CA 1
ATOM 727 C C . TRP A 1 85 ? 19.317 -4.422 -11.062 1.00 78.31 85 TRP A C 1
ATOM 729 O O . TRP A 1 85 ? 20.088 -4.389 -10.103 1.00 78.31 85 TRP A O 1
ATOM 739 N N . GLU A 1 86 ? 18.480 -3.431 -11.342 1.00 81.69 86 GLU A N 1
ATOM 740 C CA . GLU A 1 86 ? 18.263 -2.307 -10.441 1.00 81.69 86 GLU A CA 1
ATOM 741 C C . GLU A 1 86 ? 17.075 -2.615 -9.527 1.00 81.69 86 GLU A C 1
ATOM 743 O O . GLU A 1 86 ? 16.037 -3.105 -9.978 1.00 81.69 86 GLU A O 1
ATOM 748 N N . VAL A 1 87 ? 17.228 -2.335 -8.233 1.00 83.31 87 VAL A N 1
ATOM 749 C CA . VAL A 1 87 ? 16.141 -2.446 -7.258 1.00 83.31 87 VAL A CA 1
ATOM 750 C C . VAL A 1 87 ? 15.793 -1.051 -6.767 1.00 83.31 87 VAL A C 1
ATOM 752 O O . VAL A 1 87 ? 16.544 -0.455 -5.998 1.00 83.31 87 VAL A O 1
ATOM 755 N N . THR A 1 88 ? 14.634 -0.539 -7.174 1.00 86.25 88 THR A N 1
ATOM 756 C CA . THR A 1 88 ? 14.080 0.687 -6.593 1.00 86.25 88 THR A CA 1
ATOM 757 C C . THR A 1 88 ? 13.253 0.315 -5.371 1.00 86.25 88 THR A C 1
ATOM 759 O O . THR A 1 88 ? 12.380 -0.548 -5.465 1.00 86.25 88 THR A O 1
ATOM 762 N N . ALA A 1 89 ? 13.510 0.956 -4.232 1.00 89.06 89 ALA A N 1
ATOM 763 C CA . ALA A 1 89 ? 12.772 0.729 -2.996 1.00 89.06 89 ALA A CA 1
ATOM 764 C C . ALA A 1 89 ? 12.191 2.037 -2.453 1.00 89.06 89 ALA A C 1
ATOM 766 O O . ALA A 1 89 ? 12.864 3.065 -2.430 1.00 89.06 89 ALA A O 1
ATOM 767 N N . PHE A 1 90 ? 10.951 1.966 -1.985 1.00 92.75 90 PHE A N 1
ATOM 768 C CA . PHE A 1 90 ? 10.213 3.056 -1.359 1.00 92.75 90 PHE A CA 1
ATOM 769 C C . PHE A 1 90 ? 9.735 2.572 -0.006 1.00 92.75 90 PHE A C 1
ATOM 771 O O . PHE A 1 90 ? 9.250 1.446 0.100 1.00 92.75 90 PHE A O 1
ATOM 778 N N . ASP A 1 91 ? 9.863 3.388 1.032 1.00 93.44 91 ASP A N 1
ATOM 779 C CA . ASP A 1 91 ? 9.437 2.971 2.356 1.00 93.44 91 ASP A CA 1
ATOM 780 C C . ASP A 1 91 ? 8.740 4.061 3.155 1.00 93.44 91 ASP A C 1
ATOM 782 O O . ASP A 1 91 ? 8.927 5.255 2.930 1.00 93.44 91 ASP A O 1
ATOM 786 N N . ALA A 1 92 ? 7.890 3.613 4.074 1.00 94.31 92 ALA A N 1
ATOM 787 C CA . ALA A 1 92 ? 7.196 4.473 5.011 1.00 94.31 92 ALA A CA 1
ATOM 788 C C . ALA A 1 92 ? 7.022 3.769 6.358 1.00 94.31 92 ALA A C 1
ATOM 790 O O . ALA A 1 92 ? 6.820 2.554 6.430 1.00 94.31 92 ALA A O 1
ATOM 791 N N . VAL A 1 93 ? 7.072 4.557 7.432 1.00 94.56 93 VAL A N 1
ATOM 792 C CA . VAL A 1 93 ? 6.931 4.089 8.814 1.00 94.56 93 VAL A CA 1
ATOM 793 C C . VAL A 1 93 ? 5.720 4.750 9.462 1.00 94.56 93 VAL A C 1
ATOM 795 O O . VAL A 1 93 ? 5.521 5.961 9.337 1.00 94.56 93 VAL A O 1
ATOM 798 N N . ASP A 1 94 ? 4.921 3.964 10.180 1.00 94.31 94 ASP A N 1
ATOM 799 C CA . ASP A 1 94 ? 3.798 4.460 10.977 1.00 94.31 94 ASP A CA 1
ATOM 800 C C . ASP A 1 94 ? 3.516 3.543 12.180 1.00 94.31 94 ASP A C 1
ATOM 802 O O . ASP A 1 94 ? 3.978 2.404 12.239 1.00 94.31 94 ASP A O 1
ATOM 806 N N . LYS A 1 95 ? 2.761 4.034 13.165 1.00 93.00 95 LYS A N 1
ATOM 807 C CA . LYS A 1 95 ? 2.254 3.202 14.265 1.00 93.00 95 LYS A CA 1
ATOM 808 C C . LYS A 1 95 ? 1.161 2.254 13.774 1.00 93.00 95 LYS A C 1
ATOM 810 O O . LYS A 1 95 ? 1.112 1.110 14.214 1.00 93.00 95 LYS A O 1
ATOM 815 N N . ASP A 1 96 ? 0.321 2.709 12.846 1.00 91.50 96 ASP A N 1
ATOM 816 C CA . ASP A 1 96 ? -0.691 1.878 12.197 1.00 91.50 96 ASP A CA 1
ATOM 817 C C . ASP A 1 96 ? -0.098 1.207 10.940 1.00 91.50 96 ASP A C 1
ATOM 819 O O . ASP A 1 96 ? 0.324 1.904 10.011 1.00 91.50 96 ASP A O 1
ATOM 823 N N . PRO A 1 97 ? -0.066 -0.134 10.858 1.00 93.62 97 PRO A N 1
ATOM 824 C CA . PRO A 1 97 ? 0.473 -0.826 9.691 1.00 93.62 97 PRO A CA 1
ATOM 825 C C . PRO A 1 97 ? -0.265 -0.489 8.385 1.00 93.62 97 PRO A C 1
ATOM 827 O O . PRO A 1 97 ? 0.363 -0.469 7.324 1.00 93.62 97 PRO A O 1
ATOM 830 N N . ALA A 1 98 ? -1.566 -0.176 8.436 1.00 92.00 98 ALA A N 1
ATOM 831 C CA . ALA A 1 98 ? -2.317 0.236 7.251 1.00 92.00 98 ALA A CA 1
ATOM 832 C C . ALA A 1 98 ? -1.848 1.606 6.737 1.00 92.00 98 ALA A C 1
ATOM 834 O O . ALA A 1 98 ? -1.698 1.798 5.531 1.00 92.00 98 ALA A O 1
ATOM 835 N N . GLN A 1 99 ? -1.545 2.539 7.645 1.00 90.88 99 GLN A N 1
ATOM 836 C CA . GLN A 1 99 ? -0.985 3.849 7.294 1.00 90.88 99 GLN A CA 1
ATOM 837 C C . GLN A 1 99 ? 0.418 3.724 6.703 1.00 90.88 99 GLN A C 1
ATOM 839 O O . GLN A 1 99 ? 0.720 4.398 5.717 1.00 90.88 99 GLN A O 1
ATOM 844 N N . ALA A 1 100 ? 1.264 2.865 7.281 1.00 94.12 100 ALA A N 1
ATOM 845 C CA . ALA A 1 100 ? 2.601 2.604 6.755 1.00 94.12 100 ALA A CA 1
ATOM 846 C C . ALA A 1 100 ? 2.518 2.085 5.311 1.00 94.12 100 ALA A C 1
ATOM 848 O O . ALA A 1 100 ? 3.139 2.654 4.413 1.00 94.12 100 ALA A O 1
ATOM 849 N N . LEU A 1 101 ? 1.681 1.069 5.068 1.00 94.19 101 LEU A N 1
ATOM 850 C CA . LEU A 1 101 ? 1.496 0.493 3.737 1.00 94.19 101 LEU A CA 1
ATOM 851 C C . LEU A 1 101 ? 0.922 1.505 2.740 1.00 94.19 101 LEU A C 1
ATOM 853 O O . LEU A 1 101 ? 1.464 1.658 1.651 1.00 94.19 101 LEU A O 1
ATOM 857 N N . TYR A 1 102 ? -0.124 2.240 3.112 1.00 91.62 102 TYR A N 1
ATOM 858 C CA . TYR A 1 102 ? -0.716 3.261 2.247 1.00 91.62 102 TYR A CA 1
ATOM 859 C C . TYR A 1 102 ? 0.286 4.342 1.830 1.00 91.62 102 TYR A C 1
ATOM 861 O O . TYR A 1 102 ? 0.380 4.667 0.648 1.00 91.62 102 TYR A O 1
ATOM 869 N N . LYS A 1 103 ? 1.057 4.880 2.783 1.00 91.50 103 LYS A N 1
ATOM 870 C CA . LYS A 1 103 ? 2.072 5.904 2.499 1.00 91.50 103 LYS A CA 1
ATOM 871 C C . LYS A 1 103 ? 3.131 5.384 1.536 1.00 91.50 103 LYS A C 1
ATOM 873 O O . LYS A 1 103 ? 3.454 6.082 0.585 1.00 91.50 103 LYS A O 1
ATOM 878 N N . ALA A 1 104 ? 3.610 4.157 1.742 1.00 93.94 104 ALA A N 1
ATOM 879 C CA . ALA A 1 104 ? 4.555 3.546 0.818 1.00 93.94 104 ALA A CA 1
ATOM 880 C C . ALA A 1 104 ? 3.938 3.404 -0.589 1.00 93.94 104 ALA A C 1
ATOM 882 O O . ALA A 1 104 ? 4.600 3.715 -1.576 1.00 93.94 104 ALA A O 1
ATOM 883 N N . ILE A 1 105 ? 2.667 2.983 -0.700 1.00 92.31 105 ILE A N 1
ATOM 884 C CA . ILE A 1 105 ? 1.977 2.844 -1.998 1.00 92.31 105 ILE A CA 1
ATOM 885 C C . ILE A 1 105 ? 1.887 4.193 -2.721 1.00 92.31 105 ILE A C 1
ATOM 887 O O . ILE A 1 105 ? 2.091 4.254 -3.930 1.00 92.31 105 ILE A O 1
ATOM 891 N N . LEU A 1 106 ? 1.617 5.286 -2.006 1.00 89.94 106 LEU A N 1
ATOM 892 C CA . LEU A 1 106 ? 1.560 6.611 -2.625 1.00 89.94 106 LEU A CA 1
ATOM 893 C C . LEU A 1 106 ? 2.891 7.055 -3.243 1.00 89.94 106 LEU A C 1
ATOM 895 O O . LEU A 1 106 ? 2.869 7.813 -4.210 1.00 89.94 106 LEU A O 1
ATOM 899 N N . GLU A 1 107 ? 4.029 6.602 -2.711 1.00 90.19 107 GLU A N 1
ATOM 900 C CA . GLU A 1 107 ? 5.350 6.959 -3.244 1.00 90.19 107 GLU A CA 1
ATOM 901 C C . GLU A 1 107 ? 5.641 6.299 -4.600 1.00 90.19 107 GLU A C 1
ATOM 903 O O . GLU A 1 107 ? 6.450 6.821 -5.366 1.00 90.19 107 GLU A O 1
ATOM 908 N N . VAL A 1 108 ? 4.968 5.189 -4.930 1.00 88.69 108 VAL A N 1
ATOM 909 C CA . VAL A 1 108 ? 5.147 4.507 -6.225 1.00 88.69 108 VAL A CA 1
ATOM 910 C C . VAL A 1 108 ? 4.170 4.955 -7.305 1.00 88.69 108 VAL A C 1
ATOM 912 O O . VAL A 1 108 ? 4.344 4.594 -8.469 1.00 88.69 108 VAL A O 1
ATOM 915 N N . ILE A 1 109 ? 3.155 5.738 -6.944 1.00 83.12 109 ILE A N 1
ATOM 916 C CA . ILE A 1 109 ? 2.185 6.274 -7.897 1.00 83.12 109 ILE A CA 1
ATOM 917 C C . ILE A 1 109 ? 2.810 7.482 -8.619 1.00 83.12 109 ILE A C 1
ATOM 919 O O . ILE A 1 109 ? 3.247 8.425 -7.948 1.00 83.12 109 ILE A O 1
ATOM 923 N N . PRO A 1 110 ? 2.864 7.485 -9.967 1.00 71.12 110 PRO A N 1
ATOM 924 C CA . PRO A 1 110 ? 3.436 8.586 -10.739 1.00 71.12 110 PRO A CA 1
ATOM 925 C C . PRO A 1 110 ? 2.799 9.944 -10.389 1.00 71.12 110 PRO A C 1
ATOM 927 O O . PRO A 1 110 ? 1.588 10.060 -10.206 1.00 71.12 110 PRO A O 1
ATOM 930 N N . LYS A 1 11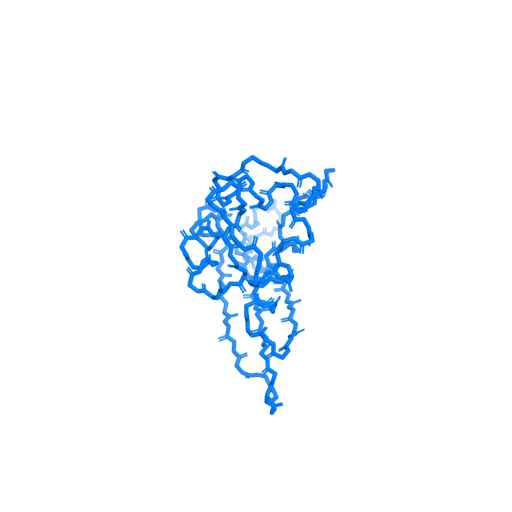1 ? 3.624 10.991 -10.281 1.00 63.06 111 LYS A N 1
ATOM 931 C CA . LYS A 1 111 ? 3.181 12.363 -9.970 1.00 63.06 111 LYS A CA 1
ATOM 932 C C . LYS A 1 111 ? 2.827 13.150 -11.223 1.00 63.06 111 LYS A C 1
ATOM 934 O O . LYS A 1 111 ? 3.550 13.051 -12.231 1.00 63.06 111 LYS A O 1
#